Protein AF-A0A847N852-F1 (afdb_monomer_lite)

Radius of gyration: 15.41 Å; chains: 1; bounding box: 34×19×43 Å

Structure (mmCIF, N/CA/C/O backbone):
data_AF-A0A847N852-F1
#
_entry.id   AF-A0A847N852-F1
#
loop_
_atom_site.group_PDB
_atom_site.id
_atom_site.type_symbol
_atom_site.label_atom_id
_atom_site.label_alt_id
_atom_site.label_comp_id
_atom_site.label_asym_id
_atom_site.label_entity_id
_atom_site.label_seq_id
_atom_site.pdbx_PDB_ins_code
_atom_site.Cartn_x
_atom_site.Cartn_y
_atom_site.Cartn_z
_atom_site.occupancy
_atom_site.B_iso_or_equiv
_atom_site.auth_seq_id
_atom_site.auth_comp_id
_atom_site.auth_asym_id
_atom_site.auth_atom_id
_atom_site.pdbx_PDB_model_num
ATOM 1 N N . MET A 1 1 ? 2.265 -1.198 -21.659 1.00 63.03 1 MET A N 1
ATOM 2 C CA . MET A 1 1 ? 2.533 -2.616 -21.278 1.00 63.03 1 MET A CA 1
ATOM 3 C C . MET A 1 1 ? 3.644 -2.698 -20.243 1.00 63.03 1 MET A C 1
ATOM 5 O O . MET A 1 1 ? 3.438 -3.373 -19.247 1.00 63.03 1 MET A O 1
ATOM 9 N N . MET A 1 2 ? 4.771 -2.002 -20.443 1.00 73.81 2 MET A N 1
ATOM 10 C CA . MET A 1 2 ? 5.832 -1.855 -19.430 1.00 73.81 2 MET A CA 1
ATOM 11 C C . MET A 1 2 ? 5.296 -1.317 -18.095 1.00 73.81 2 MET A C 1
ATOM 13 O O . MET A 1 2 ? 5.615 -1.865 -17.048 1.00 73.81 2 MET A O 1
ATOM 17 N N . ASP A 1 3 ? 4.378 -0.353 -18.138 1.00 86.00 3 ASP A N 1
ATOM 18 C CA . ASP A 1 3 ? 3.803 0.286 -16.942 1.00 86.00 3 ASP A CA 1
ATOM 19 C C . ASP A 1 3 ? 3.093 -0.718 -16.026 1.00 86.00 3 ASP A C 1
ATOM 21 O O . ASP A 1 3 ? 3.192 -0.628 -14.808 1.00 86.00 3 ASP A O 1
ATOM 25 N N . TYR A 1 4 ? 2.460 -1.755 -16.586 1.00 88.50 4 TYR A N 1
ATOM 26 C CA . TYR A 1 4 ? 1.817 -2.811 -15.796 1.00 88.50 4 TYR A CA 1
ATOM 27 C C . TYR A 1 4 ? 2.822 -3.640 -14.986 1.00 88.50 4 TYR A C 1
ATOM 29 O O . TYR A 1 4 ? 2.484 -4.101 -13.896 1.00 88.50 4 TYR A O 1
ATOM 37 N N . PHE A 1 5 ? 4.052 -3.810 -15.487 1.00 92.69 5 PHE A N 1
ATOM 38 C CA . PHE A 1 5 ? 5.114 -4.531 -14.779 1.00 92.69 5 PHE A CA 1
ATOM 39 C C . PHE A 1 5 ? 5.663 -3.752 -13.585 1.00 92.69 5 PHE A C 1
ATOM 41 O O . PHE A 1 5 ? 6.232 -4.364 -12.688 1.00 92.69 5 PHE A O 1
ATOM 48 N N . ILE A 1 6 ? 5.482 -2.433 -13.550 1.00 91.88 6 ILE A N 1
ATOM 49 C CA . ILE A 1 6 ? 5.875 -1.587 -12.417 1.00 91.88 6 ILE A CA 1
ATOM 50 C C . ILE A 1 6 ? 4.676 -1.391 -11.492 1.00 91.88 6 ILE A C 1
ATOM 52 O O . ILE A 1 6 ? 4.767 -1.605 -10.285 1.00 91.88 6 ILE A O 1
ATOM 56 N N . TYR A 1 7 ? 3.521 -1.075 -12.071 1.00 96.31 7 TYR A N 1
ATOM 57 C CA . TYR A 1 7 ? 2.300 -0.795 -11.339 1.00 96.31 7 TYR A CA 1
ATOM 58 C C . TYR A 1 7 ? 1.837 -1.990 -10.503 1.00 96.31 7 TYR A C 1
ATOM 60 O O . TYR A 1 7 ? 1.603 -1.841 -9.307 1.00 96.31 7 TYR A O 1
ATOM 68 N N . LEU A 1 8 ? 1.710 -3.186 -11.094 1.00 96.06 8 LEU A N 1
ATOM 69 C CA . LEU A 1 8 ? 1.113 -4.331 -10.401 1.00 96.06 8 LEU A CA 1
ATOM 70 C C . LEU A 1 8 ? 1.948 -4.784 -9.184 1.00 96.06 8 LEU A C 1
ATOM 72 O O . LEU A 1 8 ? 1.361 -4.949 -8.111 1.00 96.06 8 LEU A O 1
ATOM 76 N N . PRO A 1 9 ? 3.286 -4.943 -9.272 1.00 96.69 9 PRO A N 1
ATOM 77 C CA . PRO A 1 9 ? 4.088 -5.296 -8.103 1.00 96.69 9 PRO A CA 1
ATOM 78 C C . PRO A 1 9 ? 4.077 -4.210 -7.029 1.00 96.69 9 PRO A C 1
ATOM 80 O O . PRO A 1 9 ? 3.912 -4.533 -5.854 1.00 96.69 9 PRO A O 1
ATOM 83 N N . VAL A 1 10 ? 4.200 -2.931 -7.410 1.00 97.12 10 VAL A N 1
ATOM 84 C CA . VAL A 1 10 ? 4.177 -1.819 -6.445 1.00 97.12 10 VAL A CA 1
ATOM 85 C C . VAL A 1 10 ? 2.817 -1.728 -5.762 1.00 97.12 10 VAL A C 1
ATOM 87 O O . VAL A 1 10 ? 2.764 -1.567 -4.546 1.00 97.12 10 VAL A O 1
ATOM 90 N N . PHE A 1 11 ? 1.724 -1.917 -6.503 1.00 97.88 11 PHE A N 1
ATOM 91 C CA . PHE A 1 11 ? 0.377 -1.966 -5.947 1.00 97.88 11 PHE A CA 1
ATOM 92 C C . PHE A 1 11 ? 0.233 -3.099 -4.928 1.00 97.88 11 PHE A C 1
ATOM 94 O O . PHE A 1 11 ? -0.215 -2.857 -3.811 1.00 97.88 11 PHE A O 1
ATOM 101 N N . ILE A 1 12 ? 0.637 -4.326 -5.279 1.00 97.75 12 ILE A N 1
ATOM 102 C CA . ILE A 1 12 ? 0.510 -5.497 -4.396 1.00 97.75 12 ILE A CA 1
ATOM 103 C C . ILE A 1 12 ? 1.357 -5.321 -3.130 1.00 97.75 12 ILE A C 1
ATOM 105 O O . ILE A 1 12 ? 0.869 -5.569 -2.026 1.00 97.75 12 ILE A O 1
ATOM 109 N N . ILE A 1 13 ? 2.607 -4.872 -3.273 1.00 97.50 13 ILE A N 1
ATOM 110 C CA . ILE A 1 13 ? 3.510 -4.632 -2.141 1.00 97.50 13 ILE A CA 1
ATOM 111 C C . ILE A 1 13 ? 2.974 -3.489 -1.276 1.00 97.50 13 ILE A C 1
ATOM 113 O O . ILE A 1 13 ? 2.857 -3.641 -0.061 1.00 97.50 13 ILE A O 1
ATOM 117 N N . GLY A 1 14 ? 2.596 -2.368 -1.893 1.00 97.25 14 GLY A N 1
ATOM 118 C CA . GLY A 1 14 ? 2.043 -1.199 -1.216 1.00 97.25 14 GLY A CA 1
ATOM 119 C C . GLY A 1 14 ? 0.759 -1.529 -0.461 1.00 97.25 14 GLY A C 1
ATOM 120 O O . GLY A 1 14 ? 0.619 -1.142 0.698 1.00 97.25 14 GLY A O 1
ATOM 121 N N . PHE A 1 15 ? -0.131 -2.320 -1.061 1.00 96.88 15 PHE A N 1
ATOM 122 C CA . PHE A 1 15 ? -1.326 -2.850 -0.411 1.00 96.88 15 PHE A CA 1
ATOM 123 C C . PHE A 1 15 ? -0.971 -3.725 0.798 1.00 96.88 15 PHE A C 1
ATOM 125 O O . PHE A 1 15 ? -1.466 -3.475 1.896 1.00 96.88 15 PHE A O 1
ATOM 132 N N . ALA A 1 16 ? -0.103 -4.729 0.626 1.00 96.38 16 ALA A N 1
ATOM 133 C CA . ALA A 1 16 ? 0.232 -5.682 1.684 1.00 96.38 16 ALA A CA 1
ATOM 134 C C . ALA A 1 16 ? 0.903 -5.001 2.888 1.00 96.38 16 ALA A C 1
ATOM 136 O O . ALA A 1 16 ? 0.536 -5.260 4.037 1.00 96.38 16 ALA A O 1
ATOM 137 N N . VAL A 1 17 ? 1.849 -4.096 2.624 1.00 96.19 17 VAL A N 1
ATOM 138 C CA . VAL A 1 17 ? 2.542 -3.316 3.654 1.00 96.19 17 VAL A CA 1
ATOM 139 C C . VAL A 1 17 ? 1.569 -2.374 4.357 1.00 96.19 17 VAL A C 1
ATOM 141 O O . VAL A 1 17 ? 1.509 -2.376 5.586 1.00 96.19 17 VAL A O 1
ATOM 144 N N . SER A 1 18 ? 0.755 -1.625 3.608 1.00 95.25 18 SER A N 1
ATOM 145 C CA . SER A 1 18 ? -0.225 -0.697 4.189 1.00 95.25 18 SER A CA 1
ATOM 146 C C . SER A 1 18 ? -1.247 -1.429 5.053 1.00 95.25 18 SER A C 1
ATOM 148 O O . SER A 1 18 ? -1.531 -1.000 6.168 1.00 95.25 18 SER A O 1
ATOM 150 N N . PHE A 1 19 ? -1.730 -2.584 4.597 1.00 93.81 19 PHE A N 1
ATOM 151 C CA . PHE A 1 19 ? -2.666 -3.406 5.354 1.00 93.81 19 PHE A CA 1
ATOM 152 C C . PHE A 1 19 ? -2.056 -3.931 6.652 1.00 93.81 19 PHE A C 1
ATOM 154 O O . PHE A 1 19 ? -2.709 -3.912 7.698 1.00 93.81 19 PHE A O 1
ATOM 161 N N . HIS A 1 20 ? -0.792 -4.356 6.611 1.00 92.81 20 HIS A N 1
ATOM 162 C CA . HIS A 1 20 ? -0.074 -4.797 7.801 1.00 92.81 20 HIS A CA 1
ATOM 163 C C . HIS A 1 20 ? 0.148 -3.650 8.800 1.00 92.81 20 HIS A C 1
ATOM 165 O O . HIS A 1 20 ? -0.081 -3.831 9.995 1.00 92.81 20 HIS A O 1
ATOM 171 N N . ILE A 1 21 ? 0.530 -2.462 8.318 1.00 92.75 21 ILE A N 1
ATOM 172 C CA . ILE A 1 21 ? 0.714 -1.262 9.148 1.00 92.75 21 ILE A CA 1
ATOM 173 C C . ILE A 1 21 ? -0.610 -0.840 9.786 1.00 92.75 21 ILE A C 1
ATOM 175 O O . ILE A 1 21 ? -0.674 -0.623 10.989 1.00 92.75 21 ILE A O 1
ATOM 179 N N . ILE A 1 22 ? -1.692 -0.758 9.014 1.00 90.00 22 ILE A N 1
ATOM 180 C CA . ILE A 1 22 ? -2.993 -0.321 9.534 1.00 90.00 22 ILE A CA 1
ATOM 181 C C . ILE A 1 22 ? -3.518 -1.294 10.594 1.00 90.00 22 ILE A C 1
ATOM 183 O O . ILE A 1 22 ? -4.078 -0.852 11.593 1.00 90.00 22 ILE A O 1
ATOM 187 N N . LYS A 1 23 ? -3.285 -2.603 10.429 1.00 85.38 23 LYS A N 1
ATOM 188 C CA . LYS A 1 23 ? -3.590 -3.594 11.471 1.00 85.38 23 LYS A CA 1
ATOM 189 C C . LYS A 1 23 ? -2.717 -3.467 12.718 1.00 85.38 23 LYS A C 1
ATOM 191 O O . LYS A 1 23 ? -3.180 -3.808 13.803 1.00 85.38 23 LYS A O 1
ATOM 196 N N . SER A 1 24 ? -1.454 -3.063 12.575 1.00 85.81 24 SER A N 1
ATOM 197 C CA . SER A 1 24 ? -0.529 -2.945 13.708 1.00 85.81 24 SER A CA 1
ATOM 198 C C . 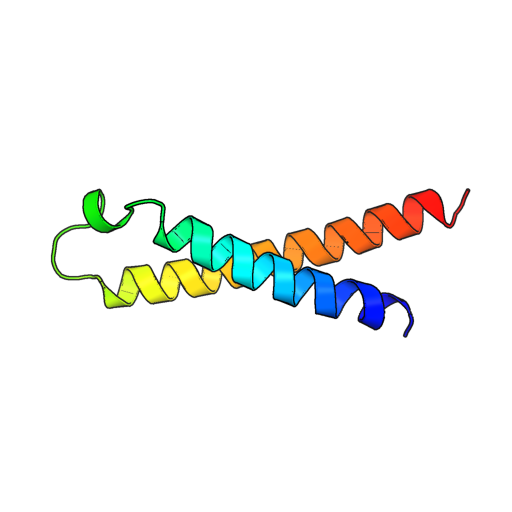SER A 1 24 ? -0.771 -1.672 14.518 1.00 85.81 24 SER A C 1
ATOM 200 O O . SER A 1 24 ? -0.610 -1.672 15.742 1.00 85.81 24 SER A O 1
ATOM 202 N N . ILE A 1 25 ? -1.233 -0.605 13.859 1.00 83.00 25 ILE A N 1
ATOM 203 C CA . ILE A 1 25 ? -1.819 0.549 14.528 1.00 83.00 25 ILE A CA 1
ATOM 204 C C . ILE A 1 25 ? -3.048 0.012 15.259 1.00 83.00 25 ILE A C 1
ATOM 206 O O . ILE A 1 25 ? -3.982 -0.492 14.646 1.00 83.00 25 ILE A O 1
ATOM 210 N N . GLN A 1 26 ? -3.047 0.070 16.589 1.00 70.12 26 GLN A N 1
ATOM 211 C CA . GLN A 1 26 ? -4.145 -0.416 17.428 1.00 70.12 26 GLN A CA 1
ATOM 212 C C . GLN A 1 26 ? -5.378 0.499 17.305 1.00 70.12 26 GLN A C 1
ATOM 214 O O . GLN A 1 26 ? -5.856 1.048 18.295 1.00 70.12 26 GLN A O 1
ATOM 219 N N . ILE A 1 27 ? -5.905 0.677 16.092 1.00 68.38 27 ILE A N 1
ATOM 220 C CA . ILE A 1 27 ? -7.099 1.468 15.779 1.00 68.38 27 ILE A CA 1
ATOM 221 C C . ILE A 1 27 ? -8.294 0.922 16.572 1.00 68.38 27 ILE A C 1
ATOM 223 O O . ILE A 1 27 ? -9.164 1.675 17.002 1.00 68.38 27 ILE A O 1
ATOM 227 N N . GLU A 1 28 ? -8.278 -0.373 16.891 1.00 62.72 28 GLU A N 1
ATOM 228 C CA . GLU A 1 28 ? -9.232 -1.032 17.786 1.00 62.72 28 GLU A CA 1
ATOM 229 C C . GLU A 1 28 ? -9.332 -0.391 19.182 1.00 62.72 28 GLU A C 1
ATOM 231 O O . GLU A 1 28 ? -10.386 -0.475 19.802 1.00 62.72 28 GLU A O 1
ATOM 236 N N . LYS A 1 29 ? -8.283 0.285 19.683 1.00 65.44 29 LYS A N 1
ATOM 237 C CA . LYS A 1 29 ? -8.360 1.044 20.947 1.00 65.44 29 LYS A CA 1
ATOM 238 C C . LYS A 1 29 ? -9.185 2.324 20.826 1.00 65.44 29 LYS A C 1
ATOM 240 O O . LYS A 1 29 ? -9.699 2.799 21.835 1.00 65.44 29 LYS A O 1
ATOM 245 N N . ILE A 1 30 ? -9.289 2.888 19.624 1.00 64.62 30 ILE A N 1
ATOM 246 C CA . ILE A 1 30 ? -10.030 4.126 19.345 1.00 64.62 30 ILE A CA 1
ATOM 247 C C . ILE A 1 30 ? -11.508 3.810 19.077 1.00 64.62 30 ILE A C 1
ATOM 249 O O . ILE A 1 30 ? -12.392 4.590 19.427 1.00 64.62 30 ILE A O 1
ATOM 253 N N . PHE A 1 31 ? -11.800 2.647 18.494 1.00 62.75 31 PHE A N 1
ATOM 254 C CA . PHE A 1 31 ? -13.161 2.245 18.154 1.00 62.75 31 PHE A CA 1
ATOM 255 C C . PHE A 1 31 ? -13.838 1.452 19.280 1.00 62.75 31 PHE A C 1
ATOM 257 O O . PHE A 1 31 ? -13.274 0.561 19.908 1.00 62.75 31 PHE A O 1
ATOM 264 N N . ARG A 1 32 ? -15.106 1.778 19.537 1.00 63.16 32 ARG A N 1
ATOM 265 C CA . ARG A 1 32 ? -15.934 1.160 20.582 1.00 63.16 32 ARG A CA 1
ATOM 266 C C . ARG A 1 32 ? -16.036 -0.362 20.358 1.00 63.16 32 ARG A C 1
ATOM 268 O O . ARG A 1 32 ? -16.349 -0.796 19.247 1.00 63.16 32 ARG A O 1
ATOM 275 N N . LYS A 1 33 ? -15.801 -1.160 21.413 1.00 57.28 33 LYS A N 1
ATOM 276 C CA . LYS A 1 33 ? -15.882 -2.638 21.405 1.00 57.28 33 LYS A CA 1
ATOM 277 C C . LYS A 1 33 ? -17.169 -3.104 20.701 1.00 57.28 33 LYS A C 1
ATOM 279 O O . LYS A 1 33 ? -18.257 -2.866 21.215 1.00 57.28 33 LYS A O 1
ATOM 284 N N . GLY A 1 34 ? -17.036 -3.733 19.529 1.00 62.94 34 GLY A N 1
ATOM 285 C CA . GLY A 1 34 ? -18.160 -4.302 18.766 1.00 62.94 34 GLY A CA 1
ATOM 286 C C . GLY A 1 34 ? -18.080 -4.154 17.241 1.00 62.94 34 GLY A C 1
ATOM 287 O O . GLY A 1 34 ? -18.704 -4.935 16.534 1.00 62.94 34 GLY A O 1
ATOM 288 N N . LYS A 1 35 ? -17.281 -3.215 16.715 1.00 73.00 35 LYS A N 1
ATOM 289 C CA . LYS A 1 35 ? -17.182 -2.920 15.265 1.00 73.00 35 LYS A CA 1
ATOM 290 C C . LYS A 1 35 ? -15.925 -3.486 14.581 1.00 73.00 35 LYS A C 1
ATOM 292 O O . LYS A 1 35 ? -15.423 -2.913 13.622 1.00 73.00 35 LYS A O 1
ATOM 297 N N . ILE A 1 36 ? -15.400 -4.614 15.065 1.00 75.06 36 ILE A N 1
ATOM 298 C CA . ILE A 1 36 ? -14.133 -5.201 14.573 1.00 75.06 36 ILE A CA 1
ATOM 299 C C . ILE A 1 36 ? -14.201 -5.506 13.065 1.00 75.06 36 ILE A C 1
ATOM 301 O O . ILE A 1 36 ? -13.236 -5.274 12.340 1.00 75.06 36 ILE A O 1
ATOM 305 N N . SER A 1 37 ? -15.358 -5.959 12.573 1.00 79.50 37 SER A N 1
ATOM 306 C CA . SER A 1 37 ? -15.586 -6.203 11.144 1.00 79.50 37 SER A CA 1
ATOM 307 C C . SER A 1 37 ? -15.500 -4.923 10.307 1.00 79.50 37 SER A C 1
ATOM 309 O O . SER A 1 37 ? -14.821 -4.914 9.284 1.00 79.50 37 SER A O 1
ATOM 311 N N . GLU A 1 38 ? -16.124 -3.830 10.753 1.00 83.12 38 GLU A N 1
ATOM 312 C CA . GLU A 1 38 ? -16.076 -2.533 10.063 1.00 83.12 38 GLU A CA 1
ATOM 313 C C . GLU A 1 38 ? -14.646 -1.986 9.998 1.00 83.12 38 GLU A C 1
ATOM 315 O O . GLU A 1 38 ? -14.225 -1.499 8.952 1.00 83.12 38 GLU A O 1
ATOM 320 N N . ILE A 1 39 ? -13.875 -2.123 11.082 1.00 83.69 39 ILE A N 1
ATOM 321 C CA . ILE A 1 39 ? -12.468 -1.697 11.127 1.00 83.69 39 ILE A CA 1
ATOM 322 C C . ILE A 1 39 ? -11.640 -2.497 10.122 1.00 8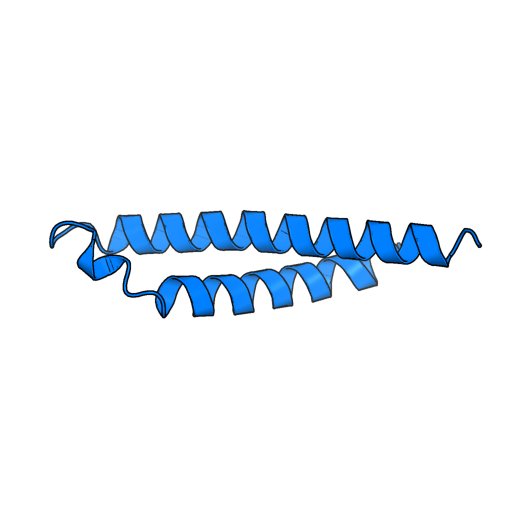3.69 39 ILE A C 1
ATO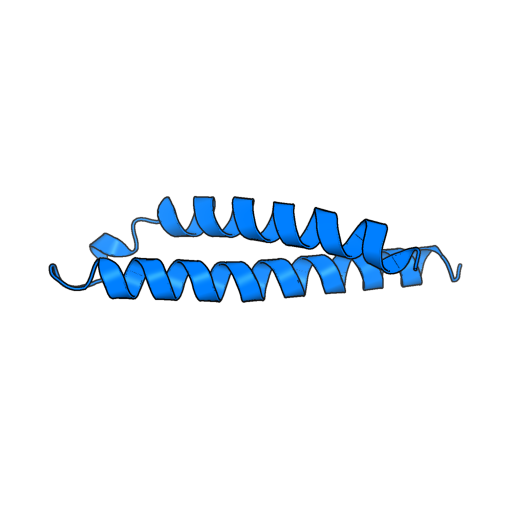M 324 O O . ILE A 1 39 ? -10.820 -1.924 9.407 1.00 83.69 39 ILE A O 1
ATOM 328 N N . HIS A 1 40 ? -11.867 -3.806 10.021 1.00 85.25 40 HIS A N 1
ATOM 329 C CA . HIS A 1 40 ? -11.161 -4.654 9.063 1.00 85.25 40 HIS A CA 1
ATOM 330 C C . HIS A 1 40 ? -11.473 -4.262 7.615 1.00 85.25 40 HIS A C 1
ATOM 332 O O . HIS A 1 40 ? -10.562 -4.170 6.793 1.00 85.25 40 HIS A O 1
ATOM 338 N N . VAL A 1 41 ? -12.748 -3.991 7.312 1.00 89.69 41 VAL A N 1
ATOM 339 C CA . VAL A 1 41 ? -13.194 -3.557 5.981 1.00 89.69 41 VAL A CA 1
ATOM 340 C C . VAL A 1 41 ? -12.629 -2.180 5.643 1.00 89.69 41 VAL A C 1
ATOM 342 O O . VAL A 1 41 ? -12.074 -1.999 4.563 1.00 89.69 41 VAL A O 1
ATOM 345 N N . ALA A 1 42 ? -12.690 -1.225 6.573 1.00 89.75 42 ALA A N 1
ATOM 346 C CA . ALA A 1 42 ? -12.101 0.097 6.387 1.00 89.75 42 ALA A CA 1
ATOM 347 C C . ALA A 1 42 ? -10.587 0.003 6.153 1.00 89.75 42 ALA A C 1
ATOM 349 O O . ALA A 1 42 ? -10.067 0.612 5.223 1.00 89.75 42 ALA A O 1
ATOM 350 N N . SER A 1 43 ? -9.891 -0.823 6.938 1.00 89.94 43 SER A N 1
ATOM 351 C CA . SER A 1 43 ? -8.450 -1.053 6.791 1.00 89.94 43 SER A CA 1
ATOM 352 C C . SER A 1 43 ? -8.110 -1.633 5.422 1.00 89.94 43 SER A C 1
ATOM 354 O O . SER A 1 43 ? -7.150 -1.202 4.787 1.00 89.94 43 SER A O 1
ATOM 356 N N . PHE A 1 44 ? -8.915 -2.580 4.939 1.00 92.94 44 PHE A N 1
ATOM 357 C CA . PHE A 1 44 ? -8.765 -3.166 3.612 1.00 92.94 44 PHE A CA 1
ATOM 358 C C . PHE A 1 44 ? -8.950 -2.123 2.501 1.00 92.94 44 PHE A C 1
ATOM 360 O O . PHE A 1 44 ? -8.088 -1.999 1.634 1.00 92.94 44 PHE A O 1
ATOM 367 N N . ILE A 1 45 ? -10.019 -1.321 2.562 1.00 94.75 45 ILE A N 1
ATOM 368 C CA . ILE A 1 45 ? -10.303 -0.268 1.573 1.00 94.75 45 ILE A CA 1
ATOM 369 C C . ILE A 1 45 ? -9.188 0.783 1.558 1.00 94.75 45 ILE A C 1
ATOM 371 O O . ILE A 1 45 ? -8.677 1.117 0.491 1.00 94.75 45 ILE A O 1
ATOM 375 N N . ILE A 1 46 ? -8.766 1.270 2.730 1.00 94.12 46 ILE A N 1
ATOM 376 C CA . ILE A 1 46 ? -7.677 2.250 2.837 1.00 94.12 46 ILE A CA 1
ATOM 377 C C . ILE A 1 46 ? -6.393 1.677 2.232 1.00 94.12 46 ILE A C 1
ATOM 379 O O . ILE A 1 46 ? -5.710 2.364 1.481 1.00 94.12 46 ILE A O 1
ATOM 383 N N . SER A 1 47 ? -6.090 0.405 2.491 1.00 95.81 47 SER A N 1
ATOM 384 C CA . SER A 1 47 ? -4.891 -0.241 1.946 1.00 95.81 47 SER A CA 1
ATOM 385 C C . SER A 1 47 ? -4.913 -0.339 0.422 1.00 95.81 47 SER A C 1
ATOM 387 O O . SER A 1 47 ? -3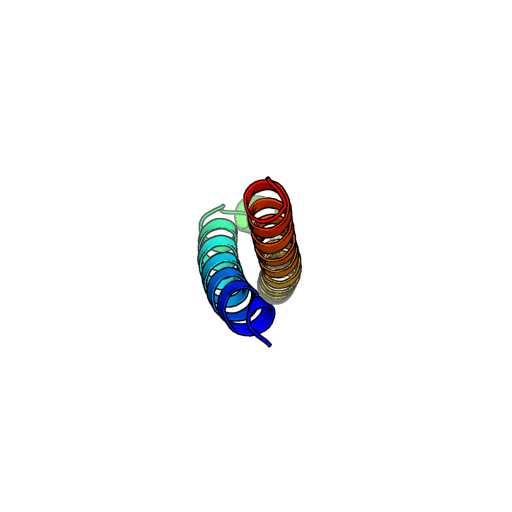.866 -0.192 -0.201 1.00 95.81 47 SER A O 1
ATOM 389 N N . ILE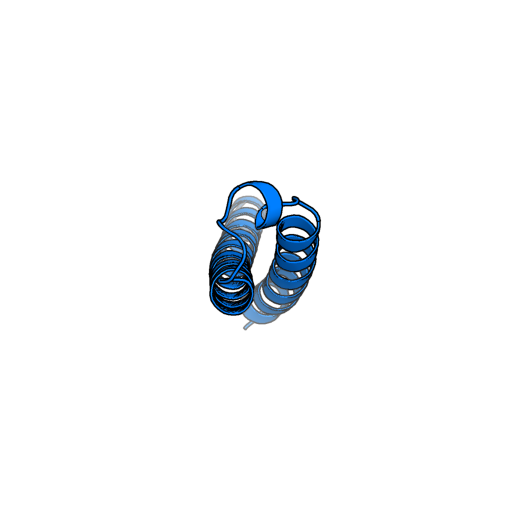 A 1 48 ? -6.083 -0.555 -0.191 1.00 97.25 48 ILE A N 1
ATOM 390 C CA . ILE A 1 48 ? -6.233 -0.540 -1.657 1.00 97.25 48 ILE A CA 1
ATOM 391 C C . ILE A 1 48 ? -5.938 0.855 -2.206 1.00 97.25 48 ILE A C 1
ATOM 393 O O . ILE A 1 48 ? -5.175 0.987 -3.160 1.00 97.25 48 ILE A O 1
ATOM 397 N N . ILE A 1 49 ? -6.515 1.892 -1.595 1.00 97.75 49 ILE A N 1
ATOM 398 C CA . ILE A 1 49 ? -6.324 3.282 -2.026 1.00 97.75 49 ILE A CA 1
ATOM 399 C C . ILE A 1 49 ? -4.847 3.675 -1.914 1.00 97.75 49 ILE A C 1
ATOM 401 O O . ILE A 1 49 ? -4.283 4.230 -2.854 1.00 97.75 49 ILE A O 1
ATOM 405 N N . VAL A 1 50 ? -4.202 3.347 -0.792 1.00 97.12 50 VAL A N 1
ATOM 406 C CA . VAL A 1 50 ? -2.777 3.635 -0.582 1.00 97.12 50 VAL A CA 1
ATOM 407 C C . VAL A 1 50 ? -1.908 2.843 -1.560 1.00 97.12 50 VAL A C 1
ATOM 409 O O . VAL A 1 50 ? -0.996 3.412 -2.151 1.00 97.12 50 VAL A O 1
ATOM 412 N N . GLY A 1 51 ? -2.206 1.561 -1.790 1.00 97.69 51 GLY A N 1
ATOM 413 C CA . GLY A 1 51 ? -1.504 0.754 -2.789 1.00 97.69 51 GLY A CA 1
ATOM 414 C C . GLY A 1 51 ? -1.597 1.352 -4.195 1.00 97.69 51 GLY A C 1
ATOM 415 O O . GLY A 1 51 ? -0.592 1.410 -4.898 1.00 97.69 51 GLY A O 1
ATOM 416 N N . HIS A 1 52 ? -2.776 1.845 -4.589 1.00 97.38 52 HIS A N 1
ATOM 417 C CA . HIS A 1 52 ? -2.980 2.523 -5.873 1.00 97.38 52 HIS A CA 1
ATOM 418 C C . HIS A 1 52 ? -2.162 3.813 -5.971 1.00 97.38 52 HIS A C 1
ATOM 420 O O . HIS A 1 52 ? -1.420 3.979 -6.933 1.00 97.38 52 HIS A O 1
ATOM 426 N N . LEU A 1 53 ? -2.226 4.674 -4.950 1.00 97.81 53 LEU A N 1
ATOM 427 C CA . LEU A 1 53 ? -1.451 5.919 -4.893 1.00 97.81 53 LEU A CA 1
ATOM 428 C C . LEU A 1 53 ? 0.057 5.671 -4.996 1.00 97.81 53 LEU A C 1
ATOM 430 O O . LEU A 1 53 ? 0.750 6.387 -5.710 1.00 97.81 53 LEU A O 1
ATOM 434 N N . LEU A 1 54 ? 0.572 4.650 -4.306 1.00 97.44 54 LEU A N 1
ATOM 435 C CA . LEU A 1 54 ? 1.992 4.297 -4.363 1.00 97.44 54 LEU A CA 1
ATOM 436 C C . LEU A 1 54 ? 2.406 3.788 -5.746 1.00 97.44 54 LEU A C 1
ATOM 438 O O . LEU A 1 54 ? 3.490 4.124 -6.218 1.00 97.44 54 LEU A O 1
ATOM 442 N N . ALA A 1 55 ? 1.557 2.992 -6.393 1.00 96.62 55 ALA A N 1
ATOM 443 C CA . ALA A 1 55 ? 1.819 2.489 -7.735 1.00 96.62 55 ALA A CA 1
ATOM 444 C C . ALA A 1 55 ? 1.803 3.612 -8.782 1.00 96.62 55 ALA A C 1
ATOM 446 O O . ALA A 1 55 ? 2.699 3.676 -9.619 1.00 96.62 55 ALA A O 1
ATOM 447 N N . ASP A 1 56 ? 0.839 4.527 -8.691 1.00 96.56 56 ASP A N 1
ATOM 448 C CA . ASP A 1 56 ? 0.730 5.690 -9.577 1.00 96.56 56 ASP A CA 1
ATOM 449 C C . ASP A 1 56 ? 1.903 6.667 -9.382 1.00 96.56 56 ASP A C 1
ATOM 451 O O . ASP A 1 56 ? 2.507 7.166 -10.336 1.00 96.56 56 ASP A O 1
ATOM 455 N N . TRP A 1 57 ? 2.322 6.860 -8.128 1.00 96.44 57 TRP A N 1
ATOM 456 C CA . TRP A 1 57 ? 3.511 7.640 -7.801 1.00 96.44 57 TRP A CA 1
ATOM 457 C C . TRP A 1 57 ? 4.796 7.000 -8.338 1.00 96.44 57 TRP A C 1
ATOM 459 O O . TRP A 1 57 ? 5.652 7.701 -8.874 1.00 96.44 57 TRP A O 1
ATOM 469 N N . ALA A 1 58 ? 4.928 5.673 -8.257 1.00 94.94 58 ALA A N 1
ATOM 470 C CA . ALA A 1 58 ? 6.072 4.961 -8.821 1.00 94.94 58 ALA A CA 1
ATOM 471 C C . ALA A 1 58 ? 6.150 5.105 -10.348 1.00 94.94 58 ALA A C 1
ATOM 473 O O . ALA A 1 58 ? 7.240 5.318 -10.875 1.00 94.94 58 ALA A O 1
ATOM 474 N N . LEU A 1 59 ? 5.013 5.051 -11.050 1.00 95.00 59 LEU A N 1
ATOM 475 C CA . LEU A 1 59 ? 4.964 5.342 -12.486 1.00 95.00 59 LEU A CA 1
ATOM 476 C C . LEU A 1 59 ? 5.383 6.784 -12.780 1.00 95.00 59 LEU A C 1
ATOM 478 O O . LEU A 1 59 ? 6.246 7.006 -13.622 1.00 95.00 59 LEU A O 1
ATOM 482 N N . THR A 1 60 ? 4.859 7.748 -12.020 1.00 94.56 60 THR A N 1
ATOM 483 C CA . THR A 1 60 ? 5.217 9.167 -12.169 1.00 94.56 60 THR A CA 1
ATOM 484 C C . THR A 1 60 ? 6.724 9.390 -12.012 1.00 94.56 60 THR A C 1
ATOM 486 O O . THR A 1 60 ? 7.331 10.137 -12.775 1.00 94.56 60 THR A O 1
ATOM 489 N N . ILE A 1 61 ? 7.353 8.728 -11.038 1.00 93.81 61 ILE A N 1
ATOM 490 C CA . ILE A 1 61 ? 8.807 8.775 -10.844 1.00 93.81 61 ILE A CA 1
ATOM 491 C C . ILE A 1 61 ? 9.530 8.236 -12.078 1.00 93.81 61 ILE A C 1
ATOM 493 O O . ILE A 1 61 ? 10.437 8.888 -12.589 1.00 93.81 61 ILE A O 1
ATOM 497 N N . VAL A 1 62 ? 9.137 7.056 -12.555 1.00 92.25 62 VAL A N 1
ATOM 498 C CA . VAL A 1 62 ? 9.765 6.421 -13.719 1.00 92.25 62 VAL A CA 1
ATOM 499 C C . VAL A 1 62 ? 9.651 7.317 -14.950 1.00 92.25 62 VAL A C 1
ATOM 501 O O . VAL A 1 62 ? 10.649 7.507 -15.639 1.00 92.25 62 VAL A O 1
ATOM 504 N N . ASP A 1 63 ? 8.497 7.943 -15.172 1.00 91.12 63 ASP A N 1
ATOM 505 C CA . ASP A 1 63 ? 8.285 8.874 -16.282 1.00 91.12 63 ASP A CA 1
ATOM 506 C C . ASP A 1 63 ? 9.175 10.119 -16.185 1.00 91.12 63 ASP A C 1
ATOM 508 O O . ASP A 1 63 ? 9.725 10.561 -17.196 1.00 91.12 63 ASP A O 1
ATOM 512 N N . ILE A 1 64 ? 9.365 10.671 -14.980 1.00 93.38 64 ILE A N 1
ATOM 513 C CA . ILE A 1 64 ? 10.256 11.820 -14.754 1.00 93.38 64 ILE A CA 1
ATOM 514 C C . ILE A 1 64 ? 11.706 11.470 -15.111 1.00 93.38 64 ILE A C 1
ATOM 516 O O . ILE A 1 64 ? 12.392 12.282 -15.728 1.00 93.38 64 ILE A O 1
ATOM 520 N N . PHE A 1 65 ? 12.177 10.280 -14.733 1.00 88.50 65 PHE A N 1
ATOM 521 C CA . PHE A 1 65 ? 13.558 9.856 -14.983 1.00 88.50 65 PHE A CA 1
ATOM 522 C C . PHE A 1 65 ? 13.778 9.261 -16.380 1.00 88.50 65 PHE A C 1
ATOM 524 O O . PHE A 1 65 ? 14.911 9.246 -16.846 1.00 88.50 65 PHE A O 1
A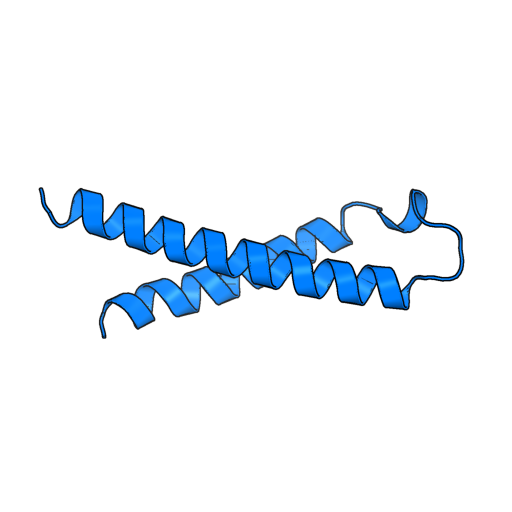TOM 531 N N . SER A 1 66 ? 12.726 8.784 -17.052 1.00 82.62 66 SER A N 1
ATOM 532 C CA . SER A 1 66 ? 12.801 8.240 -18.415 1.00 82.62 66 SER A CA 1
ATOM 533 C C . SER A 1 66 ? 12.691 9.306 -19.510 1.00 82.62 66 SER A C 1
ATOM 535 O O . SER A 1 66 ? 13.064 9.024 -20.647 1.00 82.62 66 SER A O 1
ATOM 537 N N . ASN A 1 67 ? 12.143 10.487 -19.205 1.00 68.75 67 ASN A N 1
ATOM 538 C CA . ASN A 1 67 ? 12.056 11.628 -20.128 1.00 68.75 67 ASN A CA 1
ATOM 539 C C . ASN A 1 67 ? 13.220 12.633 -19.977 1.00 68.75 67 ASN A C 1
ATOM 541 O O . ASN A 1 67 ? 13.151 13.727 -20.544 1.00 68.75 67 ASN A O 1
ATOM 545 N N . GLN A 1 68 ? 14.267 12.284 -19.222 1.00 51.81 68 GLN A N 1
ATOM 546 C CA . GLN A 1 68 ? 15.569 12.967 -19.242 1.00 51.81 68 GLN A CA 1
ATOM 547 C C . GLN A 1 68 ? 16.562 12.205 -20.116 1.00 51.81 68 GLN A C 1
ATOM 549 O O . GLN A 1 68 ? 17.387 12.887 -20.763 1.00 51.81 68 GLN A O 1
#

Sequence (68 aa):
MMDYFIYLPVFIIGFAVSFHIIKSIQIEKIFRKGKISEIHVASFIISIIVGHLLADWALTIVDIFSNQ

pLDDT: mean 86.82, std 12.44, range [51.81, 97.88]

Foldseek 3Di:
DVLCVQLVVQLVVQLVVQLVVLVVPPCVVVDDPPCPVVSNVVSNVVSNVRSNVRSVVRVVVCVVVVVD

Secondary structure (DSSP, 8-state):
-HHHHHHHHHHHHHHHHHHHHHHHS-GGGTS-TT-HHHHHHHHHHHHHHHHHHHHHHHHHHHHHHH--